Protein AF-0000000078923482 (afdb_homodimer)

Organism: Gorilla gorilla gorilla (NCBI:txid9595)

Secondary structure (DSSP, 8-state):
-HHHHHHHHHHHHHHHHHHTTSPPPP----HHHHHHHHHHHHHHHHHHHHHHHHHHHHHHHHHHHHHHHH-/-HHHHHHHHHHHHHHHHHHTTSPPPP----HHHHHHHHHHHHHHHHHHHHHHHHHHHHHHHHHHHHHHHH-

Sequence (142 aa):
MEPQEERETQVAAWLKKIFGDHPIPQYEVNPRTTEILHHLSERNRVRDRDVYLVIEDLKQKASEYKSEVFFMEPQEERETQVAAWLKKIFGDHPIPQYEVNPRTTEILHHLSERNRVRDRDVYLVIEDLKQKASEYKSEVFF

Foldseek 3Di:
DVVLVVLVVVLVVQVCVVQPPHDDDDDDSDSVVSVVSSVVSVVVVVVVVVVVVVVVVVVVVVVVVVVVVVD/DVVLVVLQVVLVVQVCVVQPPHDDDDDDRDSVVSVVSSVVSVVVVVVVVVVVVVVVVVVVVVVVVVVVVVD

pLDDT: mean 89.17, std 8.99, range [43.62, 97.38]

Structure (mmCIF, N/CA/C/O backbone):
data_AF-0000000078923482-model_v1
#
loop_
_entity.id
_entity.type
_entity.pdbx_description
1 polymer 'HAUS augmin like complex subunit 1'
#
loop_
_atom_site.group_PDB
_atom_site.id
_atom_site.type_symbol
_atom_site.label_atom_id
_atom_site.label_alt_id
_atom_site.label_comp_id
_atom_site.label_asym_id
_atom_site.label_entity_id
_atom_site.label_seq_id
_atom_site.pdbx_PDB_ins_code
_atom_site.Cartn_x
_atom_site.Cartn_y
_atom_site.Cartn_z
_atom_site.occupancy
_atom_site.B_iso_or_equiv
_atom_site.auth_seq_id
_atom_site.auth_comp_id
_atom_site.auth_asym_id
_atom_site.auth_atom_id
_atom_site.pdbx_PDB_model_num
ATOM 1 N N . MET A 1 1 ? -19.641 20.062 1.992 1 43.62 1 MET A N 1
ATOM 2 C CA . MET A 1 1 ? -18.75 20.312 3.123 1 43.62 1 MET A CA 1
ATOM 3 C C . MET A 1 1 ? -18.312 19.016 3.781 1 43.62 1 MET A C 1
ATOM 5 O O . MET A 1 1 ? -17.484 19.016 4.688 1 43.62 1 MET A O 1
ATOM 9 N N . GLU A 1 2 ? -19.391 17.938 3.748 1 61.69 2 GLU A N 1
ATOM 10 C CA . GLU A 1 2 ? -19.578 16.562 4.199 1 61.69 2 GLU A CA 1
ATOM 11 C C . GLU A 1 2 ? -18.5 15.641 3.65 1 61.69 2 GLU A C 1
ATOM 13 O O . GLU A 1 2 ? -18.062 14.719 4.336 1 61.69 2 GLU A O 1
ATOM 18 N N . PRO A 1 3 ? -18.016 16.172 2.525 1 78.75 3 PRO A N 1
ATOM 19 C CA . PRO A 1 3 ? -17.094 15.258 1.827 1 78.75 3 PRO A CA 1
ATOM 20 C C . PRO A 1 3 ? -15.727 15.172 2.49 1 78.75 3 PRO A C 1
ATOM 22 O O . PRO A 1 3 ? -15.148 14.086 2.59 1 78.75 3 PRO A O 1
ATOM 25 N N . GLN A 1 4 ? -15.344 16.266 3.164 1 83.94 4 GLN A N 1
ATOM 26 C CA . GLN A 1 4 ? -14.023 16.297 3.771 1 83.94 4 GLN A CA 1
ATOM 27 C C . GLN A 1 4 ? -14 15.516 5.086 1 83.94 4 GLN A C 1
ATOM 29 O O . GLN A 1 4 ? -13.055 14.789 5.371 1 83.94 4 GLN A O 1
ATOM 34 N N . GLU A 1 5 ? -15.109 15.812 5.836 1 87 5 GLU A N 1
ATOM 35 C CA . GLU A 1 5 ? -15.227 15.117 7.117 1 87 5 GLU A CA 1
ATOM 36 C C . GLU A 1 5 ? -15.281 13.602 6.918 1 8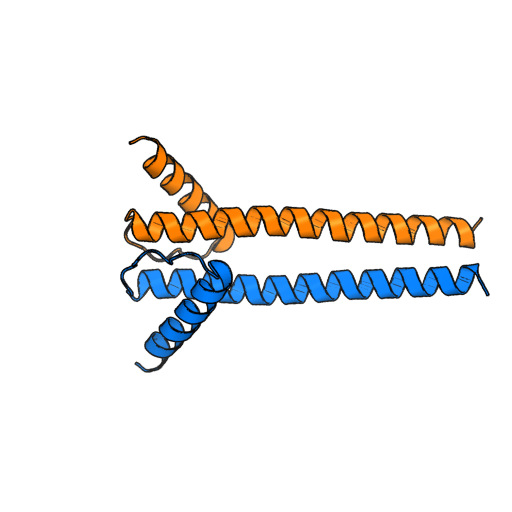7 5 GLU A C 1
ATOM 38 O O . GLU A 1 5 ? -14.719 12.852 7.715 1 87 5 GLU A O 1
ATOM 43 N N . GLU A 1 6 ? -16.016 13.336 5.945 1 90.5 6 GLU A N 1
ATOM 44 C CA . GLU A 1 6 ? -16.094 11.906 5.641 1 90.5 6 GLU A CA 1
ATOM 45 C C . GLU A 1 6 ? -14.734 11.344 5.242 1 90.5 6 GLU A C 1
ATOM 47 O O . GLU A 1 6 ? -14.367 10.25 5.672 1 90.5 6 GLU A O 1
ATOM 52 N N . ARG A 1 7 ? -14.062 12.016 4.488 1 92.12 7 ARG A N 1
ATOM 53 C CA . ARG A 1 7 ? -12.727 11.602 4.07 1 92.12 7 ARG A CA 1
ATOM 54 C C . ARG A 1 7 ? -11.789 11.508 5.262 1 92.12 7 ARG A C 1
ATOM 56 O O . ARG A 1 7 ? -10.977 10.578 5.352 1 92.12 7 ARG A O 1
ATOM 63 N N . GLU A 1 8 ? -11.969 12.438 6.172 1 92.5 8 GLU A N 1
ATOM 64 C CA . GLU A 1 8 ? -11.133 12.438 7.367 1 92.5 8 GLU A CA 1
ATOM 65 C C . GLU A 1 8 ? -11.383 11.195 8.219 1 92.5 8 GLU A C 1
ATOM 67 O O . GLU A 1 8 ? -10.445 10.594 8.742 1 92.5 8 GLU A O 1
ATOM 72 N N . THR A 1 9 ? -12.602 10.922 8.297 1 92.88 9 THR A N 1
ATOM 73 C CA . THR A 1 9 ? -12.977 9.758 9.094 1 92.88 9 THR A CA 1
ATOM 74 C C . THR A 1 9 ? -12.445 8.469 8.469 1 92.88 9 THR A C 1
ATOM 76 O O . THR A 1 9 ? -11.93 7.602 9.164 1 92.88 9 THR A O 1
ATOM 79 N N . GLN A 1 10 ? -12.555 8.383 7.176 1 94.25 10 GLN A N 1
ATOM 80 C CA . GLN A 1 10 ? -12.055 7.219 6.449 1 94.25 10 GLN A CA 1
ATOM 81 C C . GLN A 1 10 ? -10.547 7.086 6.586 1 94.25 10 GLN A C 1
ATOM 83 O O . GLN A 1 10 ? -10.023 5.984 6.781 1 94.25 10 GLN A O 1
ATOM 88 N N . VAL A 1 11 ? -9.914 8.141 6.574 1 94.81 11 VAL A N 1
ATOM 89 C CA . VAL A 1 11 ? -8.453 8.164 6.664 1 94.81 11 VAL A CA 1
ATOM 90 C C . VAL A 1 11 ? -8.016 7.746 8.062 1 94.81 11 VAL A C 1
ATOM 92 O O . VAL A 1 11 ? -7.078 6.961 8.219 1 94.81 11 VAL A O 1
ATOM 95 N N . ALA A 1 12 ? -8.742 8.266 9 1 92.69 12 ALA A N 1
ATOM 96 C CA . ALA A 1 12 ? -8.414 7.93 10.383 1 92.69 12 ALA A CA 1
ATOM 97 C C . ALA A 1 12 ? -8.586 6.434 10.641 1 92.69 12 ALA A C 1
ATOM 99 O O . ALA A 1 12 ? -7.734 5.805 11.266 1 92.69 12 ALA A O 1
ATOM 100 N N . ALA A 1 13 ? -9.641 5.973 10.125 1 94.06 13 ALA A N 1
ATOM 101 C CA . ALA A 1 13 ? -9.898 4.543 10.273 1 94.06 13 ALA A CA 1
ATOM 102 C C . ALA A 1 13 ? -8.82 3.717 9.57 1 94.06 13 ALA A C 1
ATOM 104 O O . ALA A 1 13 ? -8.367 2.699 10.102 1 94.06 13 ALA A O 1
ATOM 105 N N . TRP A 1 14 ? -8.438 4.145 8.438 1 96.75 14 TRP A N 1
ATOM 106 C CA . TRP A 1 14 ? -7.41 3.467 7.652 1 96.75 14 TRP A CA 1
ATOM 107 C C . TRP A 1 14 ? -6.062 3.51 8.359 1 96.75 14 TRP A C 1
ATOM 109 O O . TRP A 1 14 ? -5.363 2.496 8.445 1 96.75 14 TRP A O 1
ATOM 119 N N . LEU A 1 15 ? -5.715 4.641 8.961 1 95.25 15 LEU A N 1
ATOM 120 C CA . LEU A 1 15 ? -4.453 4.789 9.68 1 95.25 15 LEU A CA 1
ATOM 121 C C . LEU A 1 15 ? -4.426 3.896 10.914 1 95.25 15 LEU A C 1
ATOM 123 O O . LEU A 1 15 ? -3.393 3.299 11.227 1 95.25 15 LEU A O 1
ATOM 127 N N . LYS A 1 16 ? -5.566 3.869 11.578 1 93.38 16 LYS A N 1
ATOM 128 C CA . LYS A 1 16 ? -5.668 3.012 12.758 1 93.38 16 LYS A CA 1
ATOM 129 C C . LYS A 1 16 ? -5.414 1.551 12.398 1 93.38 16 LYS A C 1
ATOM 131 O O . LYS A 1 16 ? -4.781 0.82 13.164 1 93.38 16 LYS A O 1
ATOM 136 N N . LYS A 1 17 ? -5.902 1.225 11.281 1 94.38 17 LYS A N 1
ATOM 137 C CA . LYS A 1 17 ? -5.703 -0.147 10.82 1 94.38 17 LYS A CA 1
ATOM 138 C C . LYS A 1 17 ? -4.238 -0.412 10.492 1 94.38 17 LYS A C 1
ATOM 140 O O . LYS A 1 17 ? -3.73 -1.51 10.734 1 94.38 17 LYS A O 1
ATOM 145 N N . ILE A 1 18 ? -3.555 0.476 9.93 1 94.19 18 ILE A N 1
ATOM 146 C CA . ILE A 1 18 ? -2.166 0.327 9.508 1 94.19 18 ILE A CA 1
ATOM 147 C C . ILE A 1 18 ? -1.254 0.311 10.727 1 94.19 18 ILE A C 1
ATOM 149 O O . ILE A 1 18 ? -0.305 -0.474 10.797 1 94.19 18 ILE A O 1
ATOM 153 N N . PHE A 1 19 ? -1.533 1.196 11.672 1 93.31 19 PHE A N 1
ATOM 154 C CA . PHE A 1 19 ? -0.687 1.306 12.852 1 93.31 19 PHE A CA 1
ATOM 155 C C . PHE A 1 19 ? -1.066 0.255 13.891 1 93.31 19 PHE A C 1
ATOM 157 O O . PHE A 1 19 ? -0.256 -0.1 14.75 1 93.31 19 PHE A O 1
ATOM 164 N N . GLY A 1 20 ? -2.295 -0.158 13.805 1 89.94 20 GLY A N 1
ATOM 165 C CA . GLY A 1 20 ? -2.73 -1.201 14.719 1 89.94 20 GLY A CA 1
ATOM 166 C C . GLY A 1 20 ? -2.732 -0.758 16.172 1 89.94 20 GLY A C 1
ATOM 167 O O . GLY A 1 20 ? -3.369 0.238 16.516 1 89.94 20 GLY A O 1
ATOM 168 N N . ASP A 1 21 ? -1.8 -1.483 16.891 1 89.31 21 ASP A N 1
ATOM 169 C CA . ASP A 1 21 ? -1.724 -1.19 18.312 1 89.31 21 ASP A CA 1
ATOM 170 C C . ASP A 1 21 ? -0.723 -0.071 18.594 1 89.31 21 ASP A C 1
ATOM 172 O O . ASP A 1 21 ? -0.593 0.384 19.734 1 89.31 21 ASP A O 1
ATOM 176 N N . HIS A 1 22 ? -0.157 0.342 17.594 1 86.5 22 HIS A N 1
ATOM 177 C CA . HIS A 1 22 ? 0.819 1.412 17.766 1 86.5 22 HIS A CA 1
ATOM 178 C C . HIS A 1 22 ? 0.148 2.781 17.734 1 86.5 22 HIS A C 1
ATOM 180 O O . HIS A 1 22 ? -0.85 2.971 17.031 1 86.5 22 HIS A O 1
ATOM 186 N N . PRO A 1 23 ? 0.718 3.604 18.5 1 87.81 23 PRO A N 1
ATOM 187 C CA . PRO A 1 23 ? 0.131 4.945 18.5 1 87.81 23 PRO A CA 1
ATOM 188 C C . PRO A 1 23 ? 0.337 5.684 17.188 1 87.81 23 PRO A C 1
ATOM 190 O O . PRO A 1 23 ? 1.417 5.613 16.594 1 87.81 23 PRO A O 1
ATOM 193 N N . ILE A 1 24 ? -0.707 6.25 16.688 1 86 24 ILE A N 1
ATOM 194 C CA . ILE A 1 24 ? -0.655 7.117 15.516 1 86 24 ILE A CA 1
ATOM 195 C C . ILE A 1 24 ? -0.234 8.523 15.938 1 86 24 ILE A C 1
ATOM 197 O O . ILE A 1 24 ? -0.869 9.141 16.797 1 86 24 ILE A O 1
ATOM 201 N N . PRO A 1 25 ? 0.862 8.953 15.336 1 85.31 25 PRO A N 1
ATOM 202 C CA . PRO A 1 25 ? 1.229 10.336 15.656 1 85.31 25 PRO A CA 1
ATOM 203 C C . PRO A 1 25 ? 0.089 11.32 15.414 1 85.31 25 PRO A C 1
ATOM 205 O O . PRO A 1 25 ? -0.693 11.141 14.477 1 85.31 25 PRO A O 1
ATOM 208 N N . GLN A 1 26 ? 0.052 12.227 16.391 1 84.12 26 GLN A N 1
ATOM 209 C CA . GLN A 1 26 ? -0.963 13.258 16.219 1 84.12 26 GLN A CA 1
ATOM 210 C C . GLN A 1 26 ? -0.655 14.133 15.008 1 84.12 26 GLN A C 1
ATOM 212 O O . GLN A 1 26 ? 0.472 14.602 14.844 1 84.12 26 GLN A O 1
ATOM 217 N N . TYR A 1 27 ? -1.519 14.148 14.078 1 81.38 27 TYR A N 1
ATOM 218 C CA . TYR A 1 27 ? -1.297 14.984 12.898 1 81.38 27 TYR A CA 1
ATOM 219 C C . TYR A 1 27 ? -2.459 15.953 12.688 1 81.38 27 TYR A C 1
ATOM 221 O O . TYR A 1 27 ? -3.56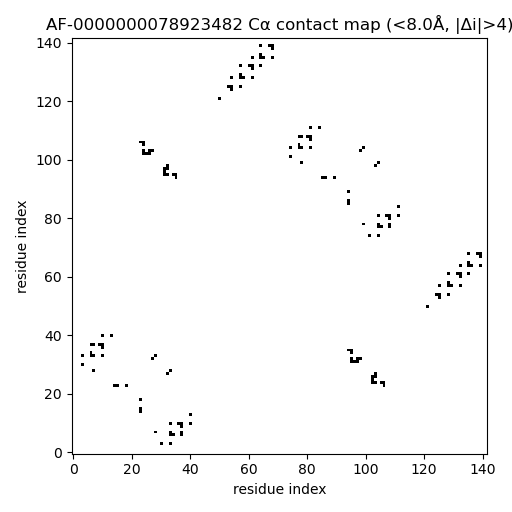1 15.727 13.195 1 81.38 27 TYR A O 1
ATOM 229 N N . GLU A 1 28 ? -2.051 17.094 12.18 1 79.94 28 GLU A N 1
ATOM 230 C CA . GLU A 1 28 ? -3.084 18.078 11.891 1 79.94 28 GLU A CA 1
ATOM 231 C C . GLU A 1 28 ? -3.947 17.656 10.711 1 79.94 28 GLU A C 1
ATOM 233 O O . GLU A 1 28 ? -3.428 17.359 9.633 1 79.94 28 GLU A O 1
ATOM 238 N N . VAL A 1 29 ? -5.23 17.625 11.031 1 82.06 29 VAL A N 1
ATOM 239 C CA . VAL A 1 29 ? -6.191 17.266 10 1 82.06 29 VAL A CA 1
ATOM 240 C C . VAL A 1 29 ? -6.508 18.484 9.133 1 82.06 29 VAL A C 1
ATOM 242 O O . VAL A 1 29 ? -7.336 19.312 9.508 1 82.06 29 VAL A O 1
ATOM 245 N N . ASN A 1 30 ? -5.723 18.656 8.148 1 86.69 30 ASN A N 1
ATOM 246 C CA . ASN A 1 30 ? -6.012 19.719 7.188 1 86.69 30 ASN A CA 1
ATOM 247 C C . ASN A 1 30 ? -6.352 19.156 5.809 1 86.69 30 ASN A C 1
ATOM 249 O O . ASN A 1 30 ? -6.07 17.984 5.523 1 86.69 30 ASN A O 1
ATOM 253 N N . PRO A 1 31 ? -7.035 19.953 5.102 1 86.75 31 PRO A N 1
ATOM 254 C CA . PRO A 1 31 ? -7.531 19.453 3.814 1 86.75 31 PRO A CA 1
ATOM 255 C C . PRO A 1 31 ? -6.418 18.906 2.928 1 86.75 31 PRO A C 1
ATOM 257 O O . PRO A 1 31 ? -6.625 17.906 2.223 1 86.75 31 PRO A O 1
ATOM 260 N N . ARG A 1 32 ? -5.289 19.5 2.953 1 88.06 32 ARG A N 1
ATOM 261 C CA . ARG A 1 32 ? -4.191 19.078 2.092 1 88.06 32 ARG A CA 1
ATOM 262 C C . ARG A 1 32 ? -3.645 17.719 2.529 1 88.06 32 ARG A C 1
ATOM 264 O O . ARG A 1 32 ? -3.475 16.812 1.707 1 88.06 32 ARG A O 1
ATOM 271 N N . THR A 1 33 ? -3.387 17.625 3.795 1 89.12 33 THR A N 1
ATOM 272 C CA . THR A 1 33 ? -2.912 16.359 4.344 1 89.12 33 THR A CA 1
ATOM 273 C C . THR A 1 33 ? -3.973 15.281 4.195 1 89.12 33 THR A C 1
ATOM 275 O O . THR A 1 33 ? -3.66 14.148 3.826 1 89.12 33 THR A O 1
ATOM 278 N N . THR A 1 34 ? -5.195 15.68 4.434 1 90.94 34 THR A N 1
ATOM 279 C CA . THR A 1 34 ? -6.297 14.727 4.312 1 90.94 34 THR A CA 1
ATOM 280 C C . THR A 1 34 ? -6.41 14.219 2.881 1 90.94 34 THR A C 1
ATOM 282 O O . THR A 1 34 ? -6.672 13.031 2.66 1 90.94 34 THR A O 1
ATOM 285 N N . GLU A 1 35 ? -6.227 15.055 1.996 1 91.19 35 GLU A N 1
ATOM 286 C CA . GLU A 1 35 ? -6.301 14.672 0.59 1 91.19 35 GLU A CA 1
ATOM 287 C C . GLU A 1 35 ? -5.219 13.648 0.24 1 91.19 35 GLU A C 1
ATOM 289 O O . GLU A 1 35 ? -5.492 12.656 -0.432 1 91.19 35 GLU A O 1
ATOM 294 N N . ILE A 1 36 ? -3.99 13.852 0.639 1 93.69 36 ILE A N 1
ATOM 295 C CA . ILE A 1 36 ? -2.865 12.961 0.379 1 93.69 36 ILE A CA 1
ATOM 296 C C . ILE A 1 36 ? -3.137 11.594 1.001 1 93.69 36 ILE A C 1
ATOM 298 O O . ILE A 1 36 ? -3.025 10.57 0.33 1 93.69 36 ILE A O 1
ATOM 302 N N . LEU A 1 37 ? -3.582 11.625 2.27 1 94.25 37 LEU A N 1
ATOM 303 C CA . LEU A 1 37 ? -3.799 10.375 2.982 1 94.25 37 LEU A CA 1
ATOM 304 C C . LEU A 1 37 ? -4.988 9.617 2.4 1 94.25 37 LEU A C 1
ATOM 306 O O . LEU A 1 37 ? -4.969 8.391 2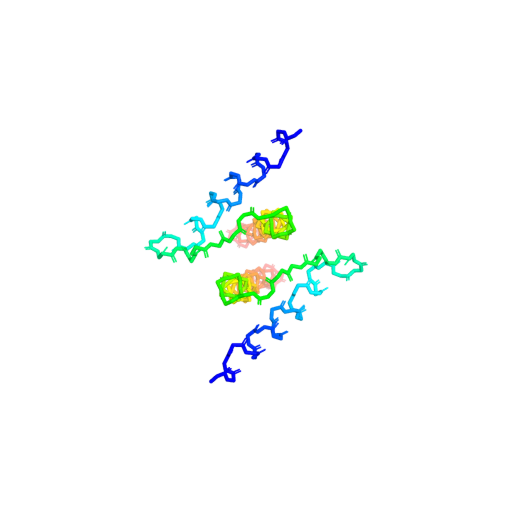.311 1 94.25 37 LEU A O 1
ATOM 310 N N . HIS A 1 38 ? -5.953 10.383 1.995 1 94.44 38 HIS A N 1
ATOM 311 C CA . HIS A 1 38 ? -7.109 9.758 1.365 1 94.44 38 HIS A CA 1
ATOM 312 C C . HIS A 1 38 ? -6.73 9.094 0.044 1 94.44 38 HIS A C 1
ATOM 314 O O . HIS A 1 38 ? -7.156 7.977 -0.24 1 94.44 38 HIS A O 1
ATOM 320 N N . HIS A 1 39 ? -5.969 9.766 -0.717 1 94.19 39 HIS A N 1
ATOM 321 C CA . HIS A 1 39 ? -5.492 9.211 -1.98 1 94.19 39 HIS A CA 1
ATOM 322 C C . HIS A 1 39 ? -4.68 7.945 -1.756 1 94.19 39 HIS A C 1
ATOM 324 O O . HIS A 1 39 ? -4.852 6.957 -2.477 1 94.19 39 HIS A O 1
ATOM 330 N N . LEU A 1 40 ? -3.822 7.996 -0.77 1 96.25 40 LEU A N 1
ATOM 331 C CA . LEU A 1 40 ? -3.01 6.832 -0.438 1 96.25 40 LEU A CA 1
ATOM 332 C C . LEU A 1 40 ? -3.887 5.664 0.003 1 96.25 40 LEU A C 1
ATOM 334 O O . LEU A 1 40 ? -3.639 4.52 -0.373 1 96.25 40 LEU A O 1
ATOM 338 N N . SER A 1 41 ? -4.914 6.016 0.774 1 96.69 41 SER A N 1
ATOM 339 C CA . SER A 1 41 ? -5.82 4.973 1.246 1 96.69 41 SER A CA 1
ATOM 340 C C . SER A 1 41 ? -6.559 4.312 0.085 1 96.69 41 SER A C 1
ATOM 342 O O . SER A 1 41 ? -6.703 3.09 0.052 1 96.69 41 SER A O 1
ATOM 344 N N . GLU A 1 42 ? -6.988 5.055 -0.837 1 95.06 42 GLU A N 1
ATOM 345 C CA . GLU A 1 42 ? -7.691 4.539 -2.01 1 95.06 42 GLU A CA 1
ATOM 346 C C . GLU A 1 42 ? -6.762 3.707 -2.889 1 95.06 42 GLU A C 1
ATOM 348 O O . GLU A 1 42 ? -7.145 2.637 -3.367 1 95.06 42 GLU A O 1
ATOM 353 N N . ARG A 1 43 ? -5.609 4.148 -3.072 1 93.88 43 ARG A N 1
ATOM 354 C CA . ARG A 1 43 ? -4.625 3.422 -3.871 1 93.88 43 ARG A CA 1
ATOM 355 C C . ARG A 1 43 ? -4.285 2.08 -3.232 1 93.88 43 ARG A C 1
ATOM 357 O O . ARG A 1 43 ? -4.141 1.074 -3.93 1 93.88 43 ARG A O 1
ATOM 364 N N . ASN A 1 44 ? -4.09 2.145 -1.895 1 96.12 44 ASN A N 1
ATOM 365 C CA . ASN A 1 44 ? -3.818 0.908 -1.171 1 96.12 44 ASN A CA 1
ATOM 366 C C . ASN A 1 44 ? -4.953 -0.098 -1.336 1 96.12 44 ASN A C 1
ATOM 368 O O . ASN A 1 44 ? -4.711 -1.283 -1.569 1 96.12 44 ASN A O 1
ATOM 372 N N . ARG A 1 45 ? -6.18 0.411 -1.264 1 95.69 45 ARG A N 1
ATOM 373 C CA . ARG A 1 45 ? -7.352 -0.445 -1.421 1 95.69 45 ARG A CA 1
ATOM 374 C C . ARG A 1 45 ? -7.391 -1.074 -2.811 1 95.69 45 ARG A C 1
ATOM 376 O O . ARG A 1 45 ? -7.613 -2.277 -2.945 1 95.69 45 ARG A O 1
ATOM 383 N N . VAL A 1 46 ? -7.176 -0.31 -3.836 1 95.75 46 VAL A N 1
ATOM 384 C CA . VAL A 1 46 ? -7.199 -0.773 -5.219 1 95.75 46 VAL A CA 1
ATOM 385 C C . VAL A 1 46 ? -6.074 -1.783 -5.445 1 95.75 46 VAL A C 1
ATOM 387 O O . VAL A 1 46 ? -6.289 -2.832 -6.055 1 95.75 46 VAL A O 1
ATOM 390 N N . ARG A 1 47 ? -4.914 -1.462 -4.91 1 93.88 47 ARG A N 1
ATOM 391 C CA . ARG A 1 47 ? -3.766 -2.354 -5.047 1 93.88 47 ARG A CA 1
ATOM 392 C C . ARG A 1 47 ? -4.027 -3.691 -4.363 1 93.88 47 ARG A C 1
ATOM 394 O O . ARG A 1 47 ? -3.67 -4.746 -4.895 1 93.88 47 ARG A O 1
ATOM 401 N N . ASP A 1 48 ? -4.617 -3.611 -3.229 1 95.06 48 ASP A N 1
ATOM 402 C CA . ASP A 1 48 ? -4.949 -4.836 -2.51 1 95.06 48 ASP A CA 1
ATOM 403 C C . ASP A 1 48 ? -5.891 -5.715 -3.33 1 95.06 48 ASP A C 1
ATOM 405 O O . ASP A 1 48 ? -5.715 -6.934 -3.391 1 95.06 48 ASP A O 1
ATOM 409 N N . ARG A 1 49 ? -6.84 -5.137 -3.932 1 96.38 49 ARG A N 1
ATOM 410 C CA . ARG A 1 49 ? -7.793 -5.863 -4.762 1 96.38 49 ARG A CA 1
ATOM 411 C C . ARG A 1 49 ? -7.105 -6.477 -5.977 1 96.38 49 ARG A C 1
ATOM 413 O O . ARG A 1 49 ? -7.352 -7.633 -6.32 1 96.38 49 ARG A O 1
ATOM 420 N N . ASP A 1 50 ? -6.289 -5.668 -6.621 1 96.06 50 ASP A N 1
ATOM 421 C CA . ASP A 1 50 ? -5.551 -6.145 -7.785 1 96.06 50 ASP A CA 1
ATOM 422 C C . ASP A 1 50 ? -4.68 -7.348 -7.43 1 96.06 50 ASP A C 1
ATOM 424 O O . ASP A 1 50 ? -4.664 -8.344 -8.148 1 96.06 50 ASP A O 1
ATOM 428 N N . VAL A 1 51 ? -3.979 -7.211 -6.309 1 96.56 51 VAL A N 1
ATOM 429 C CA . VAL A 1 51 ? -3.098 -8.273 -5.84 1 96.56 51 VAL A CA 1
ATOM 430 C C . VAL A 1 51 ? -3.912 -9.531 -5.559 1 96.56 51 VAL A C 1
ATOM 432 O O . VAL A 1 51 ? -3.51 -10.641 -5.934 1 96.56 51 VAL A O 1
ATOM 435 N N . TYR A 1 52 ? -4.98 -9.344 -4.945 1 97.06 52 TYR A N 1
ATOM 436 C CA . TYR A 1 52 ? -5.863 -10.469 -4.648 1 97.06 52 TYR A CA 1
ATOM 437 C C . TYR A 1 52 ? -6.27 -11.195 -5.926 1 97.06 52 TYR A C 1
ATOM 439 O O . TYR A 1 52 ? -6.203 -12.422 -6 1 97.06 52 TYR A O 1
ATOM 447 N N . LEU A 1 53 ? -6.691 -10.469 -6.934 1 97.31 53 LEU A N 1
ATOM 448 C CA . LEU A 1 53 ? -7.164 -11.031 -8.188 1 97.31 53 LEU A CA 1
ATOM 449 C C . LEU A 1 53 ? -6.039 -11.781 -8.906 1 97.31 53 LEU A C 1
ATOM 451 O O . LEU A 1 53 ? -6.254 -12.867 -9.445 1 97.31 53 LEU A O 1
ATOM 455 N N . VAL A 1 54 ? -4.848 -11.211 -8.867 1 96.62 54 VAL A N 1
ATOM 456 C CA . VAL A 1 54 ? -3.695 -11.836 -9.516 1 96.62 54 VAL A CA 1
ATOM 457 C C . VAL A 1 54 ? -3.359 -13.148 -8.812 1 96.62 54 VAL A C 1
ATOM 459 O O . VAL A 1 54 ? -3.156 -14.172 -9.461 1 96.62 54 VAL A O 1
ATOM 462 N N . ILE A 1 55 ? -3.32 -13.094 -7.488 1 97.38 55 ILE A N 1
ATOM 463 C CA . ILE A 1 55 ? -2.977 -14.266 -6.691 1 97.38 55 ILE A CA 1
ATOM 464 C C . ILE A 1 55 ? -4.023 -15.352 -6.898 1 97.38 55 ILE A C 1
ATOM 466 O O . ILE A 1 55 ? -3.684 -16.516 -7.121 1 97.38 55 ILE A O 1
ATOM 470 N N . GLU A 1 56 ? -5.258 -15.008 -6.879 1 96.44 56 GLU A N 1
ATOM 471 C CA . GLU A 1 56 ? -6.34 -15.969 -7.055 1 96.44 56 GLU A CA 1
ATOM 472 C C . GLU A 1 56 ? -6.301 -16.594 -8.445 1 96.44 56 GLU A C 1
ATOM 474 O O . GLU A 1 56 ? -6.527 -17.797 -8.602 1 96.44 56 GLU A O 1
ATOM 479 N N . ASP A 1 57 ? -6.078 -15.844 -9.422 1 95.75 57 ASP A N 1
ATOM 480 C CA . ASP A 1 57 ? -5.973 -16.344 -10.789 1 95.75 57 ASP A CA 1
ATOM 481 C C . ASP A 1 57 ? -4.84 -17.359 -10.922 1 95.75 57 ASP A C 1
ATOM 483 O O . ASP A 1 57 ? -5.004 -18.391 -11.562 1 95.75 57 ASP A O 1
ATOM 487 N N . LEU A 1 58 ? -3.717 -17.062 -10.297 1 94.38 58 LEU A N 1
ATOM 488 C CA . LEU A 1 58 ? -2.557 -17.953 -10.359 1 94.38 58 LEU A CA 1
ATOM 489 C C . LEU A 1 58 ? -2.812 -19.25 -9.602 1 94.38 58 LEU A C 1
ATOM 491 O O . LEU A 1 58 ? -2.396 -20.328 -10.039 1 94.38 58 LEU A O 1
ATOM 495 N N . LYS A 1 59 ? -3.498 -19.094 -8.523 1 93.94 59 LYS A N 1
ATOM 496 C CA . LYS A 1 59 ? -3.867 -20.281 -7.762 1 93.94 59 LYS A CA 1
ATOM 497 C C . LYS A 1 59 ? -4.805 -21.188 -8.562 1 93.94 59 LYS A C 1
ATOM 499 O O . LYS A 1 59 ? -4.672 -22.406 -8.531 1 93.94 59 LYS A O 1
ATOM 504 N N . GLN A 1 60 ? -5.727 -20.516 -9.164 1 92.19 60 GLN A N 1
ATOM 505 C CA . GLN A 1 60 ? -6.672 -21.266 -9.984 1 92.19 60 GLN A CA 1
ATOM 506 C C . GLN A 1 60 ? -5.957 -21.984 -11.125 1 92.19 60 GLN A C 1
ATOM 508 O O . GLN A 1 60 ? -6.223 -23.156 -11.391 1 92.19 60 GLN A O 1
ATOM 513 N N . LYS A 1 61 ? -5.086 -21.281 -11.75 1 88.12 61 LYS A N 1
ATOM 514 C CA . LYS A 1 61 ? -4.328 -21.875 -12.844 1 88.12 61 LYS A CA 1
ATOM 515 C C . LYS A 1 61 ? -3.467 -23.031 -12.359 1 88.12 61 LYS A C 1
ATOM 517 O O . LYS A 1 61 ? -3.381 -24.062 -13.023 1 88.12 61 LYS A O 1
ATOM 522 N N . ALA A 1 62 ? -2.771 -22.891 -11.289 1 87 62 ALA A N 1
ATOM 523 C CA . ALA A 1 62 ? -1.964 -23.953 -10.703 1 87 62 ALA A CA 1
ATOM 524 C C . ALA A 1 62 ? -2.822 -25.172 -10.352 1 87 62 ALA A C 1
ATOM 526 O O . ALA A 1 62 ? -2.41 -26.312 -10.562 1 87 62 ALA A O 1
ATOM 527 N N . SER A 1 63 ? -3.961 -24.875 -9.805 1 87.38 63 SER A N 1
ATOM 528 C CA . SER A 1 63 ? -4.879 -25.938 -9.422 1 87.38 63 SER A CA 1
ATOM 529 C C . SER A 1 63 ? -5.355 -26.719 -10.648 1 87.38 63 SER A C 1
ATOM 531 O O . SER A 1 63 ? -5.496 -27.938 -10.594 1 87.38 63 SER A O 1
ATOM 533 N N . GLU A 1 64 ? -5.672 -26.031 -11.742 1 85.44 64 GLU A N 1
ATOM 534 C CA . GLU A 1 64 ? -6.094 -26.656 -12.984 1 85.44 64 GLU A CA 1
ATOM 535 C C . GLU A 1 64 ? -5.012 -27.578 -13.531 1 85.44 64 GLU A C 1
ATOM 537 O O . GLU A 1 64 ? -5.297 -28.719 -13.922 1 85.44 64 GLU A O 1
ATOM 542 N N . TYR A 1 65 ? -3.758 -27.266 -13.461 1 83.38 65 TYR A N 1
ATOM 543 C CA . TYR A 1 65 ? -2.654 -28.078 -13.953 1 83.38 65 TYR A CA 1
ATOM 544 C C . TYR A 1 65 ? -2.426 -29.297 -13.055 1 83.38 65 TYR A C 1
ATOM 546 O O . TYR A 1 65 ? -2.133 -30.39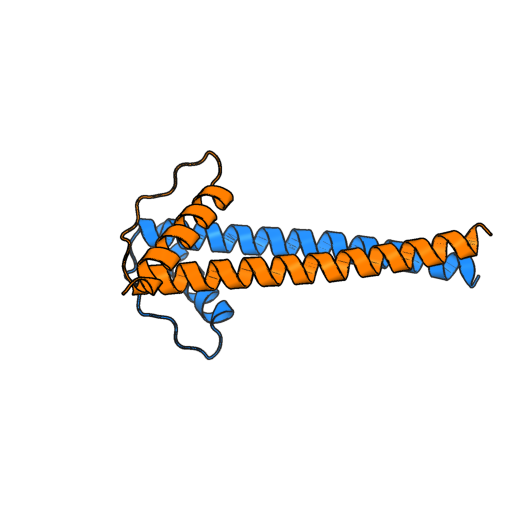1 -13.539 1 83.38 65 TYR A O 1
ATOM 554 N N . LYS A 1 66 ? -2.527 -29.094 -11.805 1 82.5 66 LYS A N 1
ATOM 555 C CA . LYS A 1 66 ? -2.391 -30.188 -10.852 1 82.5 66 LYS A CA 1
ATOM 556 C C . LYS A 1 66 ? -3.445 -31.266 -11.094 1 82.5 66 LYS A C 1
ATOM 558 O O . LYS A 1 66 ? -3.141 -32.469 -11.047 1 82.5 66 LYS A O 1
ATOM 563 N N . SER A 1 67 ? -4.59 -30.828 -11.375 1 84 67 SER A N 1
ATOM 564 C CA . SER A 1 67 ? -5.664 -31.766 -11.641 1 84 67 SER A CA 1
ATOM 565 C C . SER A 1 67 ? -5.406 -32.531 -12.938 1 84 67 SER A C 1
ATOM 567 O O . SER A 1 67 ? -5.742 -33.719 -13.031 1 84 67 SER A O 1
ATOM 569 N N . GLU A 1 68 ? -4.77 -31.938 -13.906 1 77.75 68 GLU A N 1
ATOM 570 C CA . GLU A 1 68 ? -4.473 -32.594 -15.18 1 77.75 68 GLU A CA 1
ATOM 571 C C . GLU A 1 68 ? -3.352 -33.594 -15.039 1 77.75 68 GLU A C 1
ATOM 573 O O . GLU A 1 68 ? -3.301 -34.594 -15.781 1 77.75 68 GLU A O 1
ATOM 578 N N . VAL A 1 69 ? -2.498 -33.281 -14.133 1 76 69 VAL A N 1
ATOM 579 C CA . VAL A 1 69 ? -1.378 -34.188 -13.93 1 76 69 VAL A CA 1
ATOM 580 C C . VAL A 1 69 ? -1.852 -35.438 -13.18 1 76 69 VAL A C 1
ATOM 582 O O . VAL A 1 69 ? -1.335 -36.531 -13.391 1 76 69 VAL A O 1
ATOM 585 N N . PHE A 1 70 ? -2.65 -35.281 -12.188 1 74.5 70 PHE A N 1
ATOM 586 C CA . PHE A 1 70 ? -3.031 -36.406 -11.344 1 74.5 70 PHE A CA 1
ATOM 587 C C . PHE A 1 70 ? -4.203 -37.156 -11.953 1 74.5 70 PHE A C 1
ATOM 589 O O . PHE A 1 70 ? -4.422 -38.344 -11.633 1 74.5 70 PHE A O 1
ATOM 596 N N . PHE A 1 71 ? -4.977 -36.594 -12.898 1 65.94 71 PHE A N 1
ATOM 597 C CA . PHE A 1 71 ? -6.055 -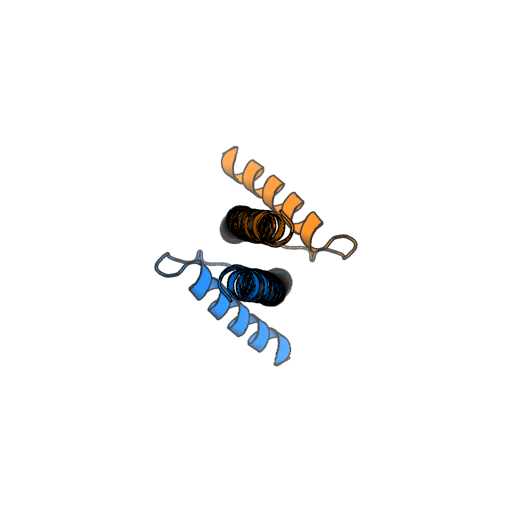37.375 -13.523 1 65.94 71 PHE A CA 1
ATOM 598 C C . PHE A 1 71 ? -5.746 -37.625 -14.984 1 65.94 71 PHE A C 1
ATOM 600 O O . PHE A 1 71 ? -6.07 -38.719 -15.5 1 65.94 71 PHE A O 1
ATOM 607 N N . MET B 1 1 ? 19.734 14.914 13.609 1 44.19 1 MET B N 1
ATOM 608 C CA . MET B 1 1 ? 18.859 15.938 13.047 1 44.19 1 MET B CA 1
ATOM 609 C C . MET B 1 1 ? 18.438 15.57 11.625 1 44.19 1 MET B C 1
ATOM 611 O O . MET B 1 1 ? 17.609 16.266 11.031 1 44.19 1 MET B O 1
ATOM 615 N N . GLU B 1 2 ? 19.516 14.859 10.852 1 62.38 2 GLU B N 1
ATOM 616 C CA . GLU B 1 2 ? 19.719 14.312 9.516 1 62.38 2 GLU B CA 1
ATOM 617 C C . GLU B 1 2 ? 18.656 13.273 9.18 1 62.38 2 GLU B C 1
ATOM 619 O O . GLU B 1 2 ? 18.219 13.18 8.031 1 62.38 2 GLU B O 1
ATOM 624 N N . PRO B 1 3 ? 18.203 12.727 10.312 1 79.19 3 PRO B N 1
ATOM 625 C CA . PRO B 1 3 ? 17.297 11.586 10.062 1 79.19 3 PRO B CA 1
ATOM 626 C C . PRO B 1 3 ? 15.922 12.023 9.562 1 79.19 3 PRO B C 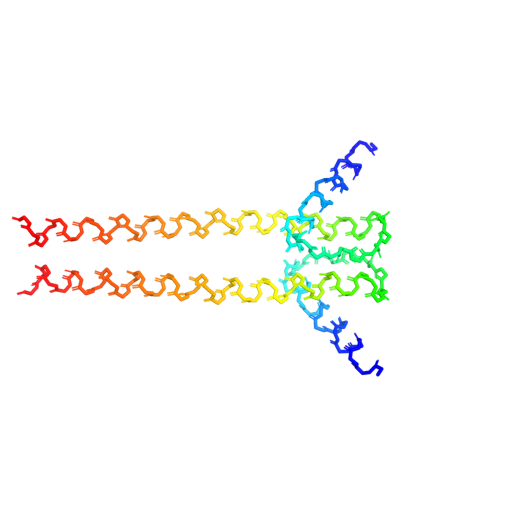1
ATOM 628 O O . PRO B 1 3 ? 15.359 11.383 8.672 1 79.19 3 PRO B O 1
ATOM 631 N N . GLN B 1 4 ? 15.531 13.234 9.953 1 84.25 4 GLN B N 1
ATOM 632 C CA . GLN B 1 4 ? 14.203 13.703 9.57 1 84.25 4 GLN B CA 1
ATOM 633 C C . GLN B 1 4 ? 14.188 14.203 8.125 1 84.25 4 GLN B C 1
ATOM 635 O O . GLN B 1 4 ? 13.242 13.938 7.383 1 84.25 4 GLN B O 1
ATOM 640 N N . GLU B 1 5 ? 15.289 14.953 7.871 1 87.44 5 GLU B N 1
ATOM 641 C CA . GLU B 1 5 ? 15.414 15.477 6.512 1 87.44 5 GLU B CA 1
ATOM 642 C C . GLU B 1 5 ? 15.477 14.344 5.488 1 87.44 5 GLU B C 1
ATOM 644 O O . GLU B 1 5 ? 14.914 14.461 4.398 1 87.44 5 GLU B O 1
ATOM 649 N N . GLU B 1 6 ? 16.188 13.43 5.918 1 90.75 6 GLU B N 1
ATOM 650 C CA . GLU B 1 6 ? 16.281 12.273 5.031 1 90.75 6 GLU B CA 1
ATOM 651 C C . GLU B 1 6 ? 14.922 11.602 4.855 1 90.75 6 GLU B C 1
ATOM 653 O O . GLU B 1 6 ? 14.555 11.211 3.744 1 90.75 6 GLU B O 1
ATOM 658 N N . ARG B 1 7 ? 14.258 11.469 5.848 1 92.31 7 ARG B N 1
ATOM 659 C CA . ARG B 1 7 ? 12.922 10.875 5.801 1 92.31 7 ARG B CA 1
ATOM 660 C C . ARG B 1 7 ? 11.977 11.719 4.953 1 92.31 7 ARG B C 1
ATOM 662 O O . ARG B 1 7 ? 11.18 11.18 4.184 1 92.31 7 ARG B O 1
ATOM 669 N N . GLU B 1 8 ? 12.172 12.992 5.062 1 92.81 8 GLU B N 1
ATOM 670 C CA . GLU B 1 8 ? 11.328 13.898 4.285 1 92.81 8 GLU B CA 1
ATOM 671 C C . GLU B 1 8 ? 11.586 13.742 2.791 1 92.81 8 GLU B C 1
ATOM 673 O O . GLU B 1 8 ? 10.648 13.742 1.992 1 92.81 8 GLU B O 1
ATOM 678 N N . THR B 1 9 ? 12.797 13.641 2.529 1 93.19 9 THR B N 1
ATOM 679 C CA . THR B 1 9 ? 13.18 13.492 1.13 1 93.19 9 THR B CA 1
ATOM 680 C C . THR B 1 9 ? 12.648 12.18 0.56 1 93.19 9 THR B C 1
ATOM 682 O O . THR B 1 9 ? 12.133 12.141 -0.561 1 93.19 9 THR B O 1
ATOM 685 N N . GLN B 1 10 ? 12.766 11.133 1.317 1 94.44 10 GLN B N 1
ATOM 686 C CA . GLN B 1 10 ? 12.273 9.82 0.902 1 94.44 10 GLN B CA 1
ATOM 687 C C . GLN B 1 10 ? 10.758 9.844 0.708 1 94.44 10 GLN B C 1
ATOM 689 O O . GLN B 1 10 ? 10.242 9.273 -0.259 1 94.44 10 GLN B O 1
ATOM 694 N N . VAL B 1 11 ? 10.117 10.516 1.518 1 94.94 11 VAL B N 1
ATOM 695 C CA . VAL B 1 11 ? 8.664 10.602 1.476 1 94.94 11 VAL B CA 1
ATOM 696 C C . VAL B 1 11 ? 8.227 11.398 0.247 1 94.94 11 VAL B C 1
ATOM 698 O O . VAL B 1 11 ? 7.289 11 -0.454 1 94.94 11 VAL B O 1
ATOM 701 N N . ALA B 1 12 ? 8.953 12.445 0.041 1 92.69 12 ALA B N 1
ATOM 702 C CA . ALA B 1 12 ? 8.625 13.281 -1.113 1 92.69 12 ALA B CA 1
ATOM 703 C C . ALA B 1 12 ? 8.805 12.508 -2.416 1 92.69 12 ALA B C 1
ATOM 705 O O . ALA B 1 12 ? 7.949 12.578 -3.307 1 92.69 12 ALA B O 1
ATOM 706 N N . ALA B 1 13 ? 9.859 11.812 -2.43 1 94.12 13 ALA B N 1
ATOM 707 C CA . ALA B 1 13 ? 10.109 11.008 -3.619 1 94.12 13 ALA B CA 1
ATOM 708 C C . ALA B 1 13 ? 9.039 9.938 -3.793 1 94.12 13 ALA B C 1
ATOM 710 O O . ALA B 1 13 ? 8.586 9.672 -4.91 1 94.12 13 ALA B O 1
ATOM 711 N N . TRP B 1 14 ? 8.656 9.352 -2.727 1 96.75 14 TRP B N 1
ATOM 712 C CA . TRP B 1 14 ? 7.633 8.312 -2.732 1 96.75 14 TRP B CA 1
ATOM 713 C C . TRP B 1 14 ? 6.285 8.875 -3.162 1 96.75 14 TRP B C 1
ATOM 715 O O . TRP B 1 14 ? 5.59 8.281 -3.988 1 96.75 14 TRP B O 1
ATOM 725 N N . LEU B 1 15 ? 5.938 10.062 -2.697 1 95.25 15 LEU B N 1
ATOM 726 C CA . LEU B 1 15 ? 4.676 10.703 -3.055 1 95.25 15 LEU B CA 1
ATOM 727 C C . LEU B 1 15 ? 4.652 11.062 -4.535 1 95.25 15 LEU B C 1
ATOM 729 O O . LEU B 1 15 ? 3.623 10.914 -5.199 1 95.25 15 LEU B O 1
ATOM 733 N N . LYS B 1 16 ? 5.793 11.555 -4.984 1 93.38 16 LYS B N 1
ATOM 734 C CA . LYS B 1 16 ? 5.898 11.891 -6.402 1 93.38 16 LYS B CA 1
ATOM 735 C C . LYS B 1 16 ? 5.648 10.672 -7.281 1 93.38 16 LYS B C 1
ATOM 737 O O . LYS B 1 16 ? 5.02 10.773 -8.336 1 93.38 16 LYS B O 1
ATOM 742 N N . LYS B 1 17 ? 6.129 9.594 -6.797 1 94.44 17 LYS B N 1
ATOM 743 C CA . LYS B 1 17 ? 5.934 8.359 -7.547 1 94.44 17 LYS B CA 1
ATOM 744 C C . LYS B 1 17 ? 4.469 7.934 -7.539 1 94.44 17 LYS B C 1
ATOM 746 O O . LYS B 1 17 ? 3.965 7.406 -8.531 1 94.44 17 LYS B O 1
ATOM 751 N N . ILE B 1 18 ? 3.795 8.078 -6.512 1 94.19 18 ILE B N 1
ATOM 752 C CA . ILE B 1 18 ? 2.406 7.656 -6.355 1 94.19 18 ILE B CA 1
ATOM 753 C C . ILE B 1 18 ? 1.495 8.578 -7.164 1 94.19 18 ILE B C 1
ATOM 755 O O . ILE B 1 18 ? 0.553 8.117 -7.812 1 94.19 18 ILE B O 1
ATOM 759 N N . PHE B 1 19 ? 1.765 9.867 -7.082 1 93.31 19 PHE B N 1
ATOM 760 C CA . PHE B 1 19 ? 0.919 10.836 -7.77 1 93.31 19 PHE B CA 1
ATOM 761 C C . PHE B 1 19 ? 1.305 10.945 -9.242 1 93.31 19 PHE B C 1
ATOM 763 O O . PHE B 1 19 ? 0.496 11.367 -10.07 1 93.31 19 PHE B O 1
ATOM 770 N N . GLY B 1 20 ? 2.527 10.609 -9.492 1 89.94 20 GLY B N 1
ATOM 771 C CA . GLY B 1 20 ? 2.969 10.633 -10.875 1 89.94 20 GLY B CA 1
ATOM 772 C C . GLY B 1 20 ? 2.963 12.023 -11.484 1 89.94 20 GLY B C 1
ATOM 773 O O . GLY B 1 20 ? 3.602 12.938 -10.953 1 89.94 20 GLY B O 1
ATOM 774 N N . ASP B 1 21 ? 2.031 12.109 -12.5 1 89.38 21 ASP B N 1
ATOM 775 C CA . ASP B 1 21 ? 1.944 13.383 -13.203 1 89.38 21 ASP B CA 1
ATOM 776 C C . ASP B 1 21 ? 0.936 14.312 -12.531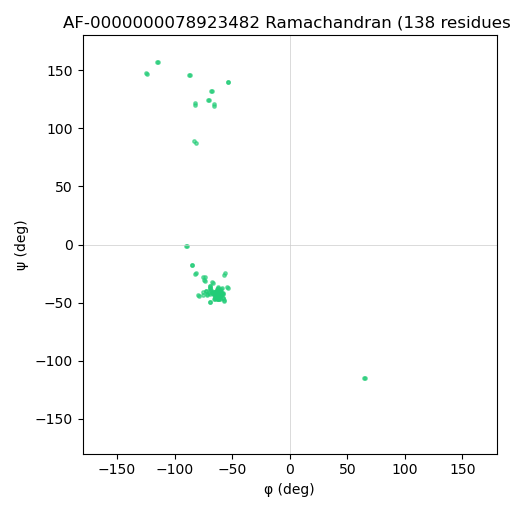 1 89.38 21 ASP B C 1
ATOM 778 O O . ASP B 1 21 ? 0.793 15.477 -12.922 1 89.38 21 ASP B O 1
ATOM 782 N N . HIS B 1 22 ? 0.378 13.812 -11.555 1 86.5 22 HIS B N 1
ATOM 783 C CA . HIS B 1 22 ? -0.606 14.633 -10.852 1 86.5 22 HIS B CA 1
ATOM 784 C C . HIS B 1 22 ? 0.055 15.5 -9.789 1 86.5 22 HIS B C 1
ATOM 786 O O . HIS B 1 22 ? 1.061 15.102 -9.195 1 86.5 22 HIS B O 1
ATOM 792 N N . PRO B 1 23 ? -0.526 16.609 -9.664 1 87.69 23 PRO B N 1
ATOM 793 C CA . PRO B 1 23 ? 0.048 17.5 -8.648 1 87.69 23 PRO B CA 1
ATOM 794 C C . PRO B 1 23 ? -0.148 16.969 -7.23 1 87.69 23 PRO B C 1
ATOM 796 O O . PRO B 1 23 ? -1.224 16.453 -6.898 1 87.69 23 PRO B O 1
ATOM 799 N N . ILE B 1 24 ? 0.902 16.969 -6.484 1 86 24 ILE B N 1
ATOM 800 C CA . ILE B 1 24 ? 0.857 16.641 -5.066 1 86 24 ILE B CA 1
ATOM 801 C C . ILE B 1 24 ? 0.43 17.859 -4.266 1 86 24 ILE B C 1
ATOM 803 O O . ILE B 1 24 ? 1.058 18.922 -4.355 1 86 24 ILE B O 1
ATOM 807 N N . PRO B 1 25 ? -0.671 17.688 -3.566 1 85.56 25 PRO B N 1
ATOM 808 C CA . PRO B 1 25 ? -1.047 18.828 -2.725 1 85.56 25 PRO B CA 1
ATOM 809 C C . PRO B 1 25 ? 0.086 19.281 -1.809 1 85.56 25 PRO B C 1
ATOM 811 O O . PRO B 1 25 ? 0.868 18.453 -1.33 1 85.56 25 PRO B O 1
ATOM 814 N N . GLN B 1 26 ? 0.12 20.625 -1.759 1 84.25 26 GLN B N 1
ATOM 815 C CA . GLN B 1 26 ? 1.129 21.156 -0.854 1 84.25 26 GLN B CA 1
ATOM 816 C C . GLN B 1 26 ? 0.813 20.797 0.597 1 84.25 26 GLN B C 1
ATOM 818 O O . GLN B 1 26 ? -0.318 20.984 1.053 1 84.25 26 GLN B O 1
ATOM 823 N N . TYR B 1 27 ? 1.679 20.125 1.215 1 81.69 27 TYR B N 1
ATOM 824 C CA . TYR B 1 27 ? 1.453 19.766 2.613 1 81.69 27 TYR B CA 1
ATOM 825 C C . TYR B 1 27 ? 2.613 20.234 3.484 1 81.69 27 TYR B C 1
ATOM 827 O O . TYR B 1 27 ? 3.713 20.484 2.986 1 81.69 27 TYR B O 1
ATOM 835 N N . GLU B 1 28 ? 2.199 20.562 4.699 1 80.19 28 GLU B N 1
ATOM 836 C CA . GLU B 1 28 ? 3.229 20.984 5.641 1 80.19 28 GLU B CA 1
ATOM 837 C C . GLU B 1 28 ? 4.098 19.812 6.078 1 80.19 28 GLU B C 1
ATOM 839 O O . GLU B 1 28 ? 3.58 18.797 6.535 1 80.19 28 GLU B O 1
ATOM 844 N N . VAL B 1 29 ? 5.379 20.047 5.855 1 82.69 29 VAL B N 1
ATOM 845 C CA . VAL B 1 29 ? 6.34 19.031 6.254 1 82.69 29 VAL B CA 1
ATOM 846 C C . VAL B 1 29 ? 6.664 19.172 7.738 1 82.69 29 VAL B C 1
ATOM 848 O O . VAL B 1 29 ? 7.465 20.016 8.133 1 82.69 29 VAL B O 1
ATOM 851 N N . ASN B 1 30 ? 5.898 18.516 8.516 1 87.12 30 ASN B N 1
ATOM 852 C CA . ASN B 1 30 ? 6.188 18.469 9.945 1 87.12 30 ASN B CA 1
ATOM 853 C C . ASN B 1 30 ? 6.523 17.062 10.414 1 87.12 30 ASN B C 1
ATOM 855 O O . ASN B 1 30 ? 6.258 16.094 9.703 1 87.12 30 ASN B O 1
ATOM 859 N N . PRO B 1 31 ? 7.199 17.031 11.484 1 86.94 31 PRO B N 1
ATOM 860 C CA . PRO B 1 31 ? 7.691 15.742 11.945 1 86.94 31 PRO B CA 1
ATOM 861 C C . PRO B 1 31 ? 6.582 14.703 12.078 1 86.94 31 PRO B C 1
ATOM 863 O O . PRO B 1 31 ? 6.789 13.523 11.781 1 86.94 31 PRO B O 1
ATOM 866 N N . ARG B 1 32 ? 5.441 15.102 12.508 1 88.12 32 ARG B N 1
ATOM 867 C CA . ARG B 1 32 ? 4.344 14.164 12.734 1 88.12 32 ARG B CA 1
ATOM 868 C C . ARG B 1 32 ? 3.811 13.617 11.414 1 88.12 32 ARG B C 1
ATOM 870 O O . ARG B 1 32 ? 3.646 12.406 11.258 1 88.12 32 ARG B O 1
ATOM 877 N N . THR B 1 33 ? 3.559 14.531 10.539 1 89.12 33 THR B N 1
ATOM 878 C CA . THR B 1 33 ? 3.096 14.133 9.219 1 89.12 33 THR B CA 1
ATOM 879 C C . THR B 1 33 ? 4.164 13.32 8.492 1 89.12 33 THR B C 1
ATOM 881 O O . THR B 1 33 ? 3.855 12.305 7.867 1 89.12 33 THR B O 1
ATOM 884 N N . THR B 1 34 ? 5.391 13.766 8.641 1 91.12 34 THR B N 1
ATOM 885 C CA . THR B 1 34 ? 6.492 13.062 8.008 1 91.12 34 THR B CA 1
ATOM 886 C C . THR B 1 34 ? 6.605 11.633 8.539 1 91.12 34 THR B C 1
ATOM 888 O O . THR B 1 34 ? 6.875 10.703 7.785 1 91.12 34 THR B O 1
ATOM 891 N N . GLU B 1 35 ? 6.422 11.508 9.758 1 91.38 35 GLU B N 1
ATOM 892 C CA . GLU B 1 35 ? 6.492 10.188 10.375 1 91.38 35 GLU B CA 1
ATOM 893 C C . GLU B 1 35 ? 5.418 9.258 9.82 1 91.38 35 GLU B C 1
ATOM 895 O O . GLU B 1 35 ? 5.695 8.102 9.492 1 91.38 35 GLU B O 1
ATOM 900 N N . ILE B 1 36 ? 4.188 9.695 9.703 1 93.69 36 ILE B N 1
ATOM 901 C CA . ILE B 1 36 ? 3.068 8.914 9.195 1 93.69 36 ILE B CA 1
ATOM 902 C C . ILE B 1 36 ? 3.346 8.5 7.746 1 93.69 36 ILE B C 1
ATOM 904 O O . ILE B 1 36 ? 3.238 7.324 7.398 1 93.69 36 ILE B O 1
ATOM 908 N N . LEU B 1 37 ? 3.791 9.492 6.953 1 94.31 37 LEU B N 1
ATOM 909 C CA . LEU B 1 37 ? 4.016 9.219 5.535 1 94.31 37 LEU B CA 1
ATOM 910 C C . LEU B 1 37 ? 5.211 8.289 5.34 1 94.31 37 LEU B C 1
ATOM 912 O O . LEU B 1 37 ? 5.191 7.43 4.461 1 94.31 37 LEU B O 1
ATOM 916 N N . HIS B 1 38 ? 6.168 8.477 6.184 1 94.56 38 HIS B N 1
ATOM 917 C CA . HIS B 1 38 ? 7.328 7.602 6.117 1 94.56 38 HIS B CA 1
ATOM 918 C C . HIS B 1 38 ? 6.953 6.164 6.469 1 94.56 38 HIS B C 1
ATOM 920 O O . HIS B 1 38 ? 7.387 5.223 5.805 1 94.56 38 HIS B O 1
ATOM 926 N N . HIS B 1 39 ? 6.191 6.016 7.469 1 94.25 39 HIS B N 1
ATOM 927 C CA . HIS B 1 39 ? 5.719 4.695 7.863 1 94.25 39 HIS B CA 1
ATOM 928 C C . HIS B 1 39 ? 4.914 4.039 6.746 1 94.25 39 HIS B C 1
ATOM 930 O O . HIS B 1 39 ? 5.094 2.854 6.465 1 94.25 39 HIS B O 1
ATOM 936 N N . LEU B 1 40 ? 4.059 4.824 6.148 1 96.31 40 LEU B N 1
ATOM 937 C CA . LEU B 1 40 ? 3.252 4.316 5.043 1 96.31 40 LEU B CA 1
ATOM 938 C C . LEU B 1 40 ? 4.137 3.902 3.873 1 96.31 40 LEU B C 1
ATOM 940 O O . LEU B 1 40 ? 3.896 2.871 3.242 1 96.31 40 LEU B O 1
ATOM 944 N N . SER B 1 41 ? 5.156 4.719 3.645 1 96.75 41 SER B N 1
ATOM 945 C CA . SER B 1 41 ? 6.07 4.41 2.553 1 96.75 41 SER B CA 1
ATOM 946 C C . SER B 1 41 ? 6.809 3.1 2.803 1 96.75 41 SER B C 1
ATOM 948 O O . SER B 1 41 ? 6.961 2.283 1.892 1 96.75 41 SER B O 1
ATOM 950 N N . GLU B 1 42 ? 7.246 2.875 3.967 1 95.31 42 GLU B N 1
ATOM 951 C CA . GLU B 1 42 ? 7.953 1.651 4.336 1 95.31 42 GLU B CA 1
ATOM 952 C C . GLU B 1 42 ? 7.027 0.439 4.27 1 95.31 42 GLU B C 1
ATOM 954 O O . GLU B 1 42 ? 7.418 -0.617 3.766 1 95.31 42 GLU B O 1
ATOM 959 N N . ARG B 1 43 ? 5.875 0.583 4.719 1 94 43 ARG B N 1
ATOM 960 C CA . ARG B 1 43 ? 4.895 -0.498 4.68 1 94 43 ARG B CA 1
ATOM 961 C C . ARG B 1 43 ? 4.562 -0.883 3.242 1 94 43 ARG B C 1
ATOM 963 O O . ARG B 1 43 ? 4.43 -2.066 2.926 1 94 43 ARG B O 1
ATOM 970 N N . ASN B 1 44 ? 4.352 0.179 2.416 1 96.12 44 ASN B N 1
ATOM 971 C CA . ASN B 1 44 ? 4.09 -0.071 1.003 1 96.12 44 ASN B CA 1
ATOM 972 C C . ASN B 1 44 ? 5.23 -0.844 0.349 1 96.12 44 ASN B C 1
ATOM 974 O O . ASN B 1 44 ? 4.996 -1.791 -0.403 1 96.12 44 ASN B O 1
ATOM 978 N N . ARG B 1 45 ? 6.457 -0.459 0.688 1 95.62 45 ARG B N 1
ATOM 979 C CA . ARG B 1 45 ? 7.637 -1.128 0.141 1 95.62 45 ARG B CA 1
ATOM 980 C C . ARG B 1 45 ? 7.68 -2.592 0.563 1 95.62 45 ARG B C 1
ATOM 982 O O . ARG B 1 45 ? 7.918 -3.475 -0.263 1 95.62 45 ARG B O 1
ATOM 989 N N . VAL B 1 46 ? 7.457 -2.875 1.812 1 95.75 46 VAL B N 1
ATOM 990 C CA . VAL B 1 46 ? 7.488 -4.23 2.357 1 95.75 46 VAL B CA 1
ATOM 991 C C . VAL B 1 46 ? 6.375 -5.062 1.729 1 95.75 46 VAL B C 1
ATOM 993 O O . VAL B 1 46 ? 6.602 -6.207 1.326 1 95.75 46 VAL B O 1
ATOM 996 N N . ARG B 1 47 ? 5.215 -4.465 1.618 1 93.88 47 ARG B N 1
ATOM 997 C CA . ARG B 1 47 ? 4.078 -5.156 1.023 1 93.88 47 ARG B CA 1
ATOM 998 C C . ARG B 1 47 ? 4.348 -5.5 -0.437 1 93.88 47 ARG B C 1
ATOM 1000 O O . ARG B 1 47 ? 3.994 -6.586 -0.9 1 93.88 47 ARG B O 1
ATOM 1007 N N . ASP B 1 48 ? 4.922 -4.574 -1.109 1 95.06 48 ASP B N 1
ATOM 1008 C CA . ASP B 1 48 ? 5.266 -4.816 -2.508 1 95.06 48 ASP B CA 1
ATOM 1009 C C . ASP B 1 48 ? 6.219 -6.004 -2.643 1 95.06 48 ASP B C 1
ATOM 1011 O O . ASP B 1 48 ? 6.059 -6.836 -3.533 1 95.06 48 ASP B O 1
ATOM 1015 N N . ARG B 1 49 ? 7.168 -6.066 -1.807 1 96.31 49 ARG B N 1
ATOM 1016 C CA . ARG B 1 49 ? 8.133 -7.16 -1.82 1 96.31 49 ARG B CA 1
ATOM 1017 C C . ARG B 1 49 ? 7.457 -8.492 -1.502 1 96.31 49 ARG B C 1
ATOM 1019 O O . ARG B 1 49 ? 7.711 -9.5 -2.164 1 96.31 49 ARG B O 1
ATOM 1026 N N . ASP B 1 50 ? 6.625 -8.469 -0.47 1 96.12 50 ASP B N 1
ATOM 1027 C CA . ASP B 1 50 ? 5.895 -9.672 -0.083 1 96.12 50 ASP B CA 1
ATOM 1028 C C . ASP B 1 50 ? 5.035 -10.188 -1.234 1 96.12 50 ASP B C 1
ATOM 1030 O O . ASP B 1 50 ? 5.031 -11.383 -1.529 1 96.12 50 ASP B O 1
ATOM 1034 N N . VAL B 1 51 ? 4.332 -9.25 -1.86 1 96.62 51 VAL B N 1
ATOM 1035 C CA . VAL B 1 51 ? 3.459 -9.594 -2.979 1 96.62 51 VAL B CA 1
ATOM 1036 C C . VAL B 1 51 ? 4.285 -10.188 -4.121 1 96.62 51 VAL B C 1
ATOM 1038 O O . VAL B 1 51 ? 3.896 -11.188 -4.723 1 96.62 51 VAL B O 1
ATOM 1041 N N . TYR B 1 52 ? 5.344 -9.586 -4.371 1 97.06 52 TYR B N 1
ATOM 1042 C CA . TYR B 1 52 ? 6.234 -10.07 -5.414 1 97.06 52 TYR B CA 1
ATOM 1043 C C . TYR B 1 52 ? 6.652 -11.516 -5.141 1 97.06 52 TYR B C 1
ATOM 1045 O O . TYR B 1 52 ? 6.598 -12.359 -6.031 1 97.06 52 TYR B O 1
ATOM 1053 N N . LEU B 1 53 ? 7.074 -11.805 -3.934 1 97.31 53 LEU B N 1
ATOM 1054 C CA . LEU B 1 53 ? 7.555 -13.125 -3.551 1 97.31 53 LEU B CA 1
ATOM 1055 C C . LEU B 1 53 ? 6.438 -14.164 -3.666 1 97.31 53 LEU B C 1
ATOM 1057 O O . LEU B 1 53 ? 6.668 -15.273 -4.148 1 97.31 53 LEU B O 1
ATOM 1061 N N . VAL B 1 54 ? 5.246 -13.781 -3.254 1 96.69 54 VAL B N 1
ATOM 1062 C CA . VAL B 1 54 ? 4.102 -14.68 -3.32 1 96.69 54 VAL B CA 1
ATOM 1063 C C . VAL B 1 54 ? 3.775 -15 -4.777 1 96.69 54 VAL B C 1
ATOM 1065 O O . VAL B 1 54 ? 3.586 -16.156 -5.141 1 96.69 54 VAL B O 1
ATOM 1068 N N . ILE B 1 55 ? 3.729 -13.953 -5.594 1 97.38 55 ILE B N 1
ATOM 1069 C CA . ILE B 1 55 ? 3.393 -14.109 -7.008 1 97.38 55 ILE B CA 1
ATOM 1070 C C . ILE B 1 55 ? 4.449 -14.969 -7.699 1 97.38 55 ILE B C 1
ATOM 1072 O O . ILE B 1 55 ? 4.117 -15.891 -8.445 1 97.38 55 ILE B O 1
ATOM 1076 N N . GLU B 1 56 ? 5.676 -14.719 -7.449 1 96.31 56 GLU B N 1
ATOM 1077 C CA . GLU B 1 56 ? 6.766 -15.469 -8.062 1 96.31 56 GLU B CA 1
ATOM 1078 C C . GLU B 1 56 ? 6.73 -16.938 -7.645 1 96.31 56 GLU B C 1
ATOM 1080 O O . GLU B 1 56 ? 6.969 -17.828 -8.461 1 96.31 56 GLU B O 1
ATOM 1085 N N . ASP B 1 57 ? 6.496 -17.188 -6.441 1 95.75 57 ASP B N 1
ATOM 1086 C CA . ASP B 1 57 ? 6.398 -18.562 -5.938 1 95.75 57 ASP B CA 1
ATOM 1087 C C . ASP B 1 57 ? 5.273 -19.328 -6.633 1 95.75 57 ASP B C 1
ATOM 1089 O O . ASP B 1 57 ? 5.445 -20.484 -7.016 1 95.75 57 ASP B O 1
ATOM 1093 N N . LEU B 1 58 ? 4.156 -18.656 -6.812 1 94.38 58 LEU B N 1
ATOM 1094 C CA . LEU B 1 58 ? 3.006 -19.281 -7.453 1 94.38 58 LEU B CA 1
ATOM 1095 C C . LEU B 1 58 ? 3.275 -19.531 -8.93 1 94.38 58 LEU B C 1
ATOM 1097 O O . LEU B 1 58 ? 2.869 -20.562 -9.477 1 94.38 58 LEU B O 1
ATOM 1101 N N . LYS B 1 59 ? 3.951 -18.625 -9.516 1 93.81 59 LYS B N 1
ATOM 1102 C CA . LYS B 1 59 ? 4.328 -18.797 -10.914 1 93.81 59 LYS B CA 1
ATOM 1103 C C . LYS B 1 59 ? 5.273 -19.984 -11.086 1 93.81 59 LYS B C 1
ATOM 1105 O O . LYS B 1 59 ? 5.152 -20.75 -12.039 1 93.81 59 LYS B O 1
ATOM 1110 N N . GLN B 1 60 ? 6.199 -20 -10.18 1 92.12 60 GLN B N 1
ATOM 1111 C CA . GLN B 1 60 ? 7.152 -2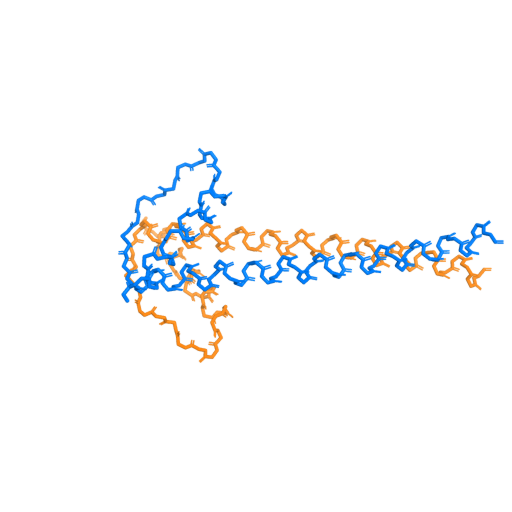1.109 -10.219 1 92.12 60 GLN B CA 1
ATOM 1112 C C . GLN B 1 60 ? 6.453 -22.453 -10.039 1 92.12 60 GLN B C 1
ATOM 1114 O O . GLN B 1 60 ? 6.727 -23.406 -10.766 1 92.12 60 GLN B O 1
ATOM 1119 N N . LYS B 1 61 ? 5.574 -22.469 -9.102 1 88.06 61 LYS B N 1
ATOM 1120 C CA . LYS B 1 61 ? 4.828 -23.703 -8.852 1 88.06 61 LYS B CA 1
ATOM 1121 C C . LYS B 1 61 ? 3.975 -24.078 -10.062 1 88.06 61 LYS B C 1
ATOM 1123 O O . LYS B 1 61 ? 3.9 -25.266 -10.43 1 88.06 61 LYS B O 1
ATOM 1128 N N . ALA B 1 62 ? 3.271 -23.172 -10.633 1 87 62 ALA B N 1
ATOM 1129 C CA . ALA B 1 62 ? 2.471 -23.422 -11.836 1 87 62 ALA B CA 1
ATOM 1130 C C . ALA B 1 62 ? 3.338 -23.938 -12.977 1 87 62 ALA B C 1
ATOM 1132 O O . ALA B 1 62 ? 2.936 -24.828 -13.719 1 87 62 ALA B O 1
ATOM 1133 N N . SER B 1 63 ? 4.48 -23.328 -13.109 1 87.38 63 SER B N 1
ATOM 1134 C CA . SER B 1 63 ? 5.406 -23.719 -14.172 1 87.38 63 SER B CA 1
ATOM 1135 C C . SER B 1 63 ? 5.895 -25.141 -13.977 1 87.38 63 SER B C 1
ATOM 1137 O O . SER B 1 63 ? 6.051 -25.891 -14.945 1 87.38 63 SER B O 1
ATOM 1139 N N . GLU B 1 64 ? 6.207 -25.531 -12.742 1 85.31 64 GLU B N 1
ATOM 1140 C CA . GLU B 1 64 ? 6.641 -26.875 -12.422 1 85.31 64 GLU B CA 1
ATOM 1141 C C . GLU B 1 64 ? 5.57 -27.906 -12.789 1 85.31 64 GLU B C 1
ATOM 1143 O O . GLU B 1 64 ? 5.863 -28.938 -13.406 1 85.31 64 GLU B O 1
ATOM 1148 N N . TYR B 1 65 ? 4.312 -27.688 -12.594 1 83.38 65 TYR B N 1
ATOM 1149 C CA . TYR B 1 65 ? 3.217 -28.594 -12.906 1 83.38 65 TYR B CA 1
ATOM 1150 C C . TYR B 1 65 ? 2.996 -28.672 -14.414 1 83.38 65 TYR B C 1
ATOM 1152 O O . TYR B 1 65 ? 2.715 -29.75 -14.945 1 83.38 65 TYR B O 1
ATOM 1160 N N . LYS B 1 66 ? 3.098 -27.578 -15.062 1 82.5 66 LYS B N 1
ATOM 1161 C CA . LYS B 1 66 ? 2.965 -27.562 -16.516 1 82.5 66 LYS B CA 1
ATOM 1162 C C . LYS B 1 66 ? 4.031 -28.422 -17.172 1 82.5 66 LYS B C 1
ATOM 1164 O O . LYS B 1 66 ? 3.738 -29.172 -18.125 1 82.5 66 LYS B O 1
ATOM 1169 N N . SER B 1 67 ? 5.168 -28.344 -16.672 1 83.94 67 SER B N 1
ATOM 1170 C CA . SER B 1 67 ? 6.254 -29.156 -17.219 1 83.94 67 SER B CA 1
ATOM 1171 C C . SER B 1 67 ? 6.016 -30.641 -16.984 1 83.94 67 SER B C 1
ATOM 1173 O O . SER B 1 67 ? 6.363 -31.484 -17.812 1 83.94 67 SER B O 1
ATOM 1175 N N . GLU B 1 68 ? 5.383 -31 -15.867 1 77.75 68 GLU B N 1
ATOM 1176 C CA . GLU B 1 68 ? 5.105 -32.406 -15.539 1 77.75 68 GLU B CA 1
ATOM 1177 C C . GLU B 1 68 ? 3.988 -32.969 -16.406 1 77.75 68 GLU B C 1
ATOM 1179 O O . GLU B 1 68 ? 3.947 -34.156 -16.672 1 77.75 68 GLU B O 1
ATOM 1184 N N . VAL B 1 69 ? 3.113 -32.062 -16.75 1 75.81 69 VAL B N 1
ATOM 1185 C CA . VAL B 1 69 ? 2 -32.531 -17.578 1 75.81 69 VAL B CA 1
ATOM 1186 C C . VAL B 1 69 ? 2.479 -32.75 -19.016 1 75.81 69 VAL B C 1
ATOM 1188 O O . VAL B 1 69 ? 1.971 -33.625 -19.703 1 75.81 69 VAL B O 1
ATOM 1191 N N . PHE B 1 70 ? 3.275 -31.891 -19.531 1 74.19 70 PHE B N 1
ATOM 1192 C CA . PHE B 1 70 ? 3.66 -31.969 -20.938 1 74.19 70 PHE B CA 1
ATOM 1193 C C . PHE B 1 70 ? 4.84 -32.906 -21.125 1 74.19 70 PHE B C 1
ATOM 1195 O O . PHE B 1 70 ? 5.066 -33.438 -22.219 1 74.19 70 PHE B O 1
ATOM 1202 N N . PHE B 1 71 ? 5.602 -33.25 -20.062 1 64.88 71 PHE B N 1
ATOM 1203 C CA . PHE B 1 71 ? 6.668 -34.25 -20.234 1 64.88 71 PHE B CA 1
ATOM 1204 C C . PHE B 1 71 ? 6.309 -35.562 -19.547 1 64.88 71 PHE B C 1
ATOM 1206 O O . PHE B 1 71 ? 6.629 -36.625 -20.047 1 64.88 71 PHE B O 1
#

Solvent-accessible surface area (backbone atoms only — not comparable to full-atom values): 7906 Å² total; per-residue (Å²): 125,65,64,57,58,49,44,44,51,52,34,51,54,51,48,45,62,74,46,52,92,44,84,72,69,76,58,80,90,37,73,42,48,42,47,52,48,37,51,50,51,51,51,50,53,52,48,51,52,52,50,48,52,53,51,51,51,44,50,51,51,33,51,55,37,48,51,62,57,76,101,125,63,66,56,56,49,44,44,51,53,36,50,54,50,48,45,62,73,43,53,92,46,84,72,67,76,58,80,90,38,72,41,49,43,49,53,48,37,51,51,51,51,50,52,54,53,49,50,52,52,50,50,53,53,50,51,52,44,49,50,52,32,50,55,37,48,51,60,56,79,102

Nearest PDB structures (foldseek):
  4w4k-assembly2_C  TM=5.047E-01  e=8.164E+00  Mycobacterium tuberculosis str. Erdman = ATCC 35801
  4w4k-assembly2_C  TM=5.049E-01  e=7.865E+00  Mycobacterium tuberculosis str. Erdman = ATCC 35801

InterPro domains:
  IPR026243 HAUS augmin-like complex subunit 1 [PF25762] (10-68)
  IPR026243 HAUS augmin-like complex subunit 1 [PR02087] (14-29)
  IPR026243 HAUS augmin-like complex subunit 1 [PR02087] (29-44)
  IPR026243 HAUS augmin-like complex subunit 1 [PR02087] (50-71)
  IPR026243 HAUS augmin-like complex subunit 1 [PTHR31570] (3-68)

Radius of gyration: 20.12 Å; Cα contacts (8 Å, |Δi|>4): 80; chains: 2; bounding box: 39×58×39 Å